Protein AF-A0A1Y5E371-F1 (afdb_monomer_lite)

pLDDT: mean 83.74, std 10.55, range [53.34, 95.44]

Foldseek 3Di:
DVVVVVVVVVVVVVVVVVVVVVVVVVVVLVLLQVLFVVQQVVVVVVQVCLQDPPPDHRPADDAPVDWDKDKDDCQDPVNVDPSNHQKIKIKTKDWDDADPPPRKTKMKMKMKMKHWPDHDDPPDPPIRIDMDMDMDIDIDD

Organism: Colwellia psychrerythraea (NCBI:txid28229)

Sequence (141 aa):
MTLFIIIVLVLLGGALMRVLSTSSESIAQEVIGTRAYMAANSAMQAKLQELFPLNSSSTCPLAPLAPSVTTHNFSTSDMNIDGLYHCTAEASCSWYATHPQTGEQFYRLISTGKCASSALVSNSKDVVVSSRTLQVEARSL

Structure (mmCIF, N/CA/C/O backbone):
data_AF-A0A1Y5E371-F1
#
_entry.id   AF-A0A1Y5E371-F1
#
loop_
_atom_site.group_PDB
_atom_site.id
_atom_site.type_symbol
_atom_site.label_atom_id
_atom_site.label_alt_id
_atom_site.label_comp_id
_atom_site.label_asym_id
_atom_site.label_entity_id
_atom_site.label_seq_id
_atom_site.pdbx_PDB_ins_code
_atom_site.Cartn_x
_atom_site.Cartn_y
_atom_site.Cartn_z
_atom_site.occupancy
_atom_site.B_iso_or_equiv
_atom_site.auth_seq_id
_atom_site.auth_comp_id
_atom_site.auth_asym_id
_atom_site.auth_atom_id
_atom_site.pdbx_PDB_model_num
ATOM 1 N N . MET A 1 1 ? 26.071 16.832 -46.936 1.00 71.44 1 MET A N 1
ATOM 2 C CA . MET A 1 1 ? 24.652 17.011 -46.540 1.00 71.44 1 MET A CA 1
ATOM 3 C C . MET A 1 1 ? 23.997 15.707 -46.079 1.00 71.44 1 MET A C 1
ATOM 5 O O . MET A 1 1 ? 23.291 15.729 -45.084 1.00 71.44 1 MET A O 1
ATOM 9 N N . THR A 1 2 ? 24.281 14.564 -46.709 1.00 86.75 2 THR A N 1
ATOM 10 C CA . THR A 1 2 ? 23.775 13.229 -46.313 1.00 86.75 2 THR A CA 1
ATOM 11 C C . THR A 1 2 ? 24.185 12.779 -44.905 1.00 86.75 2 THR A C 1
ATOM 13 O O . THR A 1 2 ? 23.352 12.259 -44.174 1.00 86.75 2 THR A O 1
ATOM 16 N N . LEU A 1 3 ? 25.426 13.046 -44.481 1.00 90.25 3 LEU A N 1
ATOM 17 C CA . LEU A 1 3 ? 25.893 12.733 -43.119 1.00 90.25 3 LEU A CA 1
ATOM 18 C C . LEU A 1 3 ? 25.061 13.420 -42.028 1.00 90.25 3 LEU A C 1
ATOM 20 O O . LEU A 1 3 ? 24.688 12.784 -41.051 1.00 90.25 3 LEU A O 1
ATOM 24 N N . PHE A 1 4 ? 24.722 14.697 -42.218 1.00 94.50 4 PHE A N 1
ATOM 25 C CA . PHE A 1 4 ? 23.906 15.447 -41.263 1.00 94.50 4 PHE A CA 1
ATOM 26 C C . PHE A 1 4 ? 22.507 14.834 -41.116 1.00 94.50 4 PHE A C 1
ATOM 28 O O . PHE A 1 4 ? 22.036 14.632 -40.002 1.00 94.50 4 PHE A O 1
ATOM 35 N N . ILE A 1 5 ? 21.883 14.459 -42.238 1.00 94.69 5 ILE A N 1
ATOM 36 C CA . ILE A 1 5 ? 20.553 13.836 -42.245 1.00 94.69 5 ILE A CA 1
ATOM 37 C C . ILE A 1 5 ? 20.580 12.488 -41.511 1.00 94.69 5 ILE A C 1
ATOM 39 O O . ILE A 1 5 ? 19.714 12.232 -40.680 1.00 94.69 5 ILE A O 1
ATOM 43 N N . ILE A 1 6 ? 21.592 11.651 -41.762 1.00 93.88 6 ILE A N 1
ATOM 44 C CA . ILE A 1 6 ? 21.725 10.344 -41.099 1.00 93.88 6 ILE A CA 1
ATOM 45 C C . ILE A 1 6 ? 21.893 10.517 -39.584 1.00 93.88 6 ILE A C 1
ATOM 47 O O . ILE A 1 6 ? 21.225 9.828 -38.818 1.00 93.88 6 ILE A O 1
ATOM 51 N N . ILE A 1 7 ? 22.723 11.466 -39.140 1.00 94.44 7 ILE A N 1
ATOM 52 C CA . ILE A 1 7 ? 22.939 11.728 -37.709 1.00 94.44 7 ILE A CA 1
ATOM 53 C C . ILE A 1 7 ? 21.635 12.171 -37.034 1.00 94.44 7 ILE A C 1
ATOM 55 O O . ILE A 1 7 ? 21.288 11.654 -35.973 1.00 94.44 7 ILE A O 1
ATOM 59 N N . VAL A 1 8 ? 20.878 13.080 -37.656 1.00 95.44 8 VAL A N 1
ATOM 60 C CA . VAL A 1 8 ? 19.594 13.552 -37.111 1.00 95.44 8 VAL A CA 1
ATOM 61 C C . VAL A 1 8 ? 18.574 12.414 -37.022 1.00 95.44 8 VAL A C 1
ATOM 63 O O . VAL A 1 8 ? 17.916 12.268 -35.993 1.00 95.44 8 VAL A O 1
ATOM 66 N N . LEU A 1 9 ? 18.471 11.572 -38.053 1.00 94.69 9 LEU A N 1
ATOM 67 C CA . LEU A 1 9 ? 17.556 10.426 -38.048 1.00 94.69 9 LEU A CA 1
ATOM 68 C C . LEU A 1 9 ? 17.924 9.394 -36.973 1.00 94.69 9 LEU A C 1
ATOM 70 O O . LEU A 1 9 ? 17.031 8.872 -36.308 1.00 94.69 9 LEU A O 1
ATOM 74 N N . VAL A 1 10 ? 19.216 9.136 -36.753 1.00 95.00 10 VAL A N 1
ATOM 75 C CA . VAL A 1 10 ? 19.684 8.234 -35.686 1.00 95.00 10 VAL A CA 1
ATOM 76 C C . VAL A 1 10 ? 19.363 8.801 -34.301 1.00 95.00 10 VAL A C 1
ATOM 78 O O . VAL A 1 10 ? 18.872 8.066 -33.444 1.00 95.00 10 VAL A O 1
ATOM 81 N N . LEU A 1 11 ? 19.576 10.102 -34.079 1.00 94.62 11 LEU A N 1
ATOM 82 C CA . LEU A 1 11 ? 19.245 10.751 -32.806 1.00 94.62 11 LEU A CA 1
ATOM 83 C C . LEU A 1 11 ? 17.737 10.715 -32.517 1.00 94.62 11 LEU A C 1
ATOM 85 O O . LEU A 1 11 ? 17.334 10.379 -31.403 1.00 94.62 11 LEU A O 1
ATOM 89 N N . LEU A 1 12 ? 16.901 11.003 -33.519 1.00 95.12 12 LEU A N 1
ATOM 90 C CA . LEU A 1 12 ? 15.442 10.926 -33.392 1.00 95.12 12 LEU A CA 1
ATOM 91 C C . LEU A 1 12 ? 14.965 9.490 -33.147 1.00 95.12 12 LEU A C 1
ATOM 93 O O . LEU A 1 12 ? 14.138 9.262 -32.263 1.00 95.12 12 LEU A O 1
ATOM 97 N N . GLY A 1 13 ? 15.517 8.516 -33.875 1.00 93.31 13 GLY A N 1
ATOM 98 C CA . GLY A 1 13 ? 15.215 7.099 -33.675 1.00 93.31 13 GLY A CA 1
ATOM 99 C C . GLY A 1 13 ? 15.565 6.625 -32.262 1.00 93.31 13 GLY A C 1
ATOM 100 O O . GLY A 1 13 ? 14.752 5.970 -31.612 1.00 93.31 13 GLY A O 1
ATOM 101 N N . GLY A 1 14 ? 16.733 7.018 -31.745 1.00 92.12 14 GLY A N 1
ATOM 102 C CA . GLY A 1 14 ? 17.146 6.710 -30.373 1.00 92.12 14 GLY A CA 1
ATOM 103 C C . GLY A 1 14 ? 16.239 7.345 -29.314 1.00 92.12 14 GLY A C 1
ATOM 104 O O . GLY A 1 14 ? 15.874 6.688 -28.337 1.00 92.12 14 GLY A O 1
ATOM 105 N N . ALA A 1 15 ? 15.821 8.597 -29.519 1.00 91.06 15 ALA A N 1
ATOM 106 C CA . ALA A 1 15 ? 14.894 9.276 -28.616 1.00 91.06 15 ALA A CA 1
ATOM 107 C C . ALA A 1 15 ? 13.528 8.570 -28.550 1.00 91.06 15 ALA A C 1
ATOM 109 O O . ALA A 1 15 ? 13.011 8.342 -27.456 1.00 91.06 15 ALA A O 1
ATOM 110 N N . LEU A 1 16 ? 12.972 8.162 -29.696 1.00 92.50 16 LEU A N 1
ATOM 111 C CA . LEU A 1 16 ? 11.695 7.440 -29.761 1.00 92.50 16 LEU A CA 1
ATOM 112 C C . LEU A 1 16 ? 11.755 6.085 -29.048 1.00 92.50 16 LEU A C 1
ATOM 114 O O . LEU A 1 16 ? 10.850 5.759 -28.281 1.00 92.50 16 LEU A O 1
ATOM 118 N N . MET A 1 17 ? 12.835 5.322 -29.237 1.00 90.12 17 MET A N 1
ATOM 119 C CA . MET A 1 17 ? 13.020 4.038 -28.547 1.00 90.12 17 MET A CA 1
ATOM 120 C C . MET A 1 17 ? 13.024 4.204 -27.027 1.00 90.12 17 MET A C 1
ATOM 122 O O . MET A 1 17 ? 12.414 3.410 -26.308 1.00 90.12 17 MET A O 1
ATOM 126 N N . ARG A 1 18 ? 13.646 5.278 -26.530 1.00 86.44 18 ARG A N 1
ATOM 127 C CA . ARG A 1 18 ? 13.636 5.594 -25.100 1.00 86.44 18 ARG A CA 1
ATOM 128 C C . ARG A 1 18 ? 12.226 5.900 -24.594 1.00 86.44 18 ARG A C 1
ATOM 130 O O . ARG A 1 18 ? 11.858 5.387 -23.545 1.00 86.44 18 ARG A O 1
ATOM 137 N N . VAL A 1 19 ? 11.433 6.670 -25.347 1.00 88.62 19 VAL A N 1
ATOM 138 C CA . VAL A 1 19 ? 10.035 6.986 -24.995 1.00 88.62 19 VAL A CA 1
ATOM 139 C C . VAL A 1 19 ? 9.166 5.725 -24.936 1.00 88.62 19 VAL A C 1
ATOM 141 O O . VAL A 1 19 ? 8.379 5.564 -23.999 1.00 88.62 19 VAL A O 1
ATOM 144 N N . LEU A 1 20 ? 9.322 4.803 -25.892 1.00 83.44 20 LEU A N 1
ATOM 145 C CA . LEU A 1 20 ? 8.602 3.524 -25.880 1.00 83.44 20 LEU A CA 1
ATOM 146 C C . LEU A 1 20 ? 8.972 2.689 -24.647 1.00 83.44 20 LEU A C 1
ATOM 148 O O . LEU A 1 20 ? 8.078 2.225 -23.941 1.00 83.44 20 LEU A O 1
ATOM 152 N N . SER A 1 21 ? 10.268 2.568 -24.343 1.00 84.19 21 SER A N 1
ATOM 153 C CA . SER A 1 21 ? 10.755 1.828 -23.170 1.00 84.19 21 SER A CA 1
ATOM 154 C C . SER A 1 21 ? 10.202 2.393 -21.858 1.00 84.19 21 SER A C 1
ATOM 156 O O . SER A 1 21 ? 9.739 1.640 -21.000 1.00 84.19 21 SER A O 1
ATOM 158 N N . THR A 1 22 ? 10.196 3.719 -21.701 1.00 83.12 22 THR A N 1
ATOM 159 C CA . THR A 1 22 ? 9.635 4.358 -20.501 1.00 83.12 22 THR A CA 1
ATOM 160 C C . THR A 1 22 ? 8.123 4.174 -20.402 1.00 83.12 22 THR A C 1
ATOM 162 O O . THR A 1 22 ? 7.586 4.035 -19.306 1.00 83.12 22 THR A O 1
ATOM 165 N N . SER A 1 23 ? 7.424 4.121 -21.540 1.00 83.00 23 SER A N 1
ATOM 166 C CA . SER A 1 23 ? 5.973 3.906 -21.564 1.00 83.00 23 SER A CA 1
ATOM 167 C C . SER A 1 23 ? 5.609 2.496 -21.093 1.00 83.00 23 SER A C 1
ATOM 169 O O . SER A 1 23 ? 4.695 2.339 -20.285 1.00 83.00 23 SER A O 1
ATOM 171 N N . SER A 1 24 ? 6.350 1.469 -21.528 1.00 82.25 24 SER A N 1
ATOM 172 C CA . SER A 1 24 ? 6.134 0.091 -21.060 1.00 82.25 24 SER A CA 1
ATOM 173 C C . SER A 1 24 ? 6.385 -0.079 -19.562 1.00 82.25 24 SER A C 1
ATOM 175 O O . SER A 1 24 ? 5.626 -0.776 -18.889 1.00 82.25 24 SER A O 1
ATOM 177 N N . GLU A 1 25 ? 7.406 0.589 -19.021 1.00 82.94 25 GLU A N 1
ATOM 178 C CA . GLU A 1 25 ? 7.697 0.554 -17.586 1.00 82.94 25 GLU A CA 1
ATOM 179 C C . GLU A 1 25 ? 6.585 1.235 -16.772 1.00 82.94 25 GLU A C 1
ATOM 181 O O . GLU A 1 25 ? 6.145 0.700 -15.753 1.00 82.94 25 GLU A O 1
ATOM 186 N N . SER A 1 26 ? 6.062 2.365 -17.261 1.00 84.56 26 SER A N 1
ATOM 187 C CA . SER A 1 26 ? 4.941 3.073 -16.630 1.00 84.56 26 SER A CA 1
ATOM 188 C C . SER A 1 26 ? 3.684 2.204 -16.546 1.00 84.56 26 SER A C 1
ATOM 190 O O . SER A 1 26 ? 3.036 2.162 -15.502 1.00 84.56 26 SER A O 1
ATOM 192 N N . ILE A 1 27 ? 3.345 1.479 -17.618 1.00 86.31 27 ILE A N 1
ATOM 193 C CA . ILE A 1 27 ? 2.175 0.584 -17.630 1.00 86.31 27 ILE A CA 1
ATOM 194 C C . ILE A 1 27 ? 2.373 -0.556 -16.624 1.00 86.31 27 ILE A C 1
ATOM 196 O O . ILE A 1 27 ? 1.462 -0.887 -15.865 1.00 86.31 27 ILE A O 1
ATOM 200 N N . ALA A 1 28 ? 3.574 -1.139 -16.569 1.00 84.56 28 ALA A N 1
ATOM 201 C CA . ALA A 1 28 ? 3.884 -2.178 -15.594 1.00 84.56 28 ALA A CA 1
ATOM 202 C C . ALA A 1 28 ? 3.739 -1.663 -14.149 1.00 84.56 28 ALA A C 1
ATOM 204 O O . ALA A 1 28 ? 3.147 -2.345 -13.309 1.00 84.56 28 ALA A O 1
ATOM 205 N N . GLN A 1 29 ? 4.210 -0.445 -13.864 1.00 87.19 29 GLN A N 1
ATOM 206 C CA . GLN A 1 29 ? 4.045 0.198 -12.556 1.00 87.19 29 GLN A CA 1
ATOM 207 C C . GLN A 1 29 ? 2.576 0.436 -12.193 1.00 87.19 29 GLN A C 1
ATOM 209 O O . GLN A 1 29 ? 2.193 0.219 -11.040 1.00 87.19 29 GLN A O 1
ATOM 214 N N . GLU A 1 30 ? 1.745 0.842 -13.152 1.00 89.69 30 GLU A N 1
ATOM 215 C CA . GLU A 1 30 ? 0.312 1.036 -12.934 1.00 89.69 30 GLU A CA 1
ATOM 216 C C . GLU A 1 30 ? -0.374 -0.285 -12.572 1.00 89.69 30 GLU A C 1
ATOM 218 O O . GLU A 1 30 ? -1.038 -0.374 -11.536 1.00 89.69 30 GLU A O 1
ATOM 223 N N . VAL A 1 31 ? -0.132 -1.346 -13.347 1.00 91.25 31 VAL A N 1
ATOM 224 C CA . VAL A 1 31 ? -0.701 -2.677 -13.087 1.00 91.25 31 VAL A CA 1
ATOM 225 C C . VAL A 1 31 ? -0.277 -3.193 -11.711 1.00 91.25 31 VAL A C 1
ATOM 227 O O . VAL A 1 31 ? -1.125 -3.620 -10.928 1.00 91.25 31 VAL A O 1
ATOM 230 N N . ILE A 1 32 ? 1.007 -3.114 -11.359 1.00 91.06 32 ILE A N 1
ATOM 231 C CA . ILE A 1 32 ? 1.491 -3.560 -10.040 1.00 91.06 32 ILE A CA 1
ATOM 232 C C . ILE A 1 32 ? 0.897 -2.691 -8.922 1.00 91.06 32 ILE A C 1
ATOM 234 O O . ILE A 1 32 ? 0.550 -3.205 -7.857 1.00 91.06 32 ILE A O 1
ATOM 238 N N . GLY A 1 33 ? 0.700 -1.396 -9.174 1.00 92.31 33 GLY A N 1
ATOM 239 C CA . GLY A 1 33 ? 0.006 -0.488 -8.266 1.00 92.31 33 GLY A CA 1
ATOM 240 C C . GLY A 1 33 ? -1.450 -0.881 -8.018 1.00 92.31 33 GLY A C 1
ATOM 241 O O . GLY A 1 33 ? -1.890 -0.856 -6.867 1.00 92.31 33 GLY A O 1
ATOM 242 N N . THR A 1 34 ? -2.186 -1.293 -9.054 1.00 92.62 34 THR A N 1
ATOM 243 C CA . THR A 1 34 ? -3.563 -1.798 -8.891 1.00 92.62 34 THR A CA 1
ATOM 244 C C . THR A 1 34 ? -3.598 -3.105 -8.102 1.00 92.62 34 THR A C 1
ATOM 246 O O . THR A 1 34 ? -4.434 -3.253 -7.214 1.00 92.62 34 THR A O 1
ATOM 249 N N . ARG A 1 35 ? -2.644 -4.018 -8.329 1.00 91.69 35 ARG A N 1
ATOM 250 C CA . ARG A 1 35 ? -2.517 -5.256 -7.539 1.00 91.69 35 ARG A CA 1
ATOM 251 C C . ARG A 1 35 ? -2.242 -4.957 -6.068 1.00 91.69 35 ARG A C 1
ATOM 253 O O . ARG A 1 35 ? -2.902 -5.523 -5.203 1.00 91.69 35 ARG A O 1
ATOM 260 N N . ALA A 1 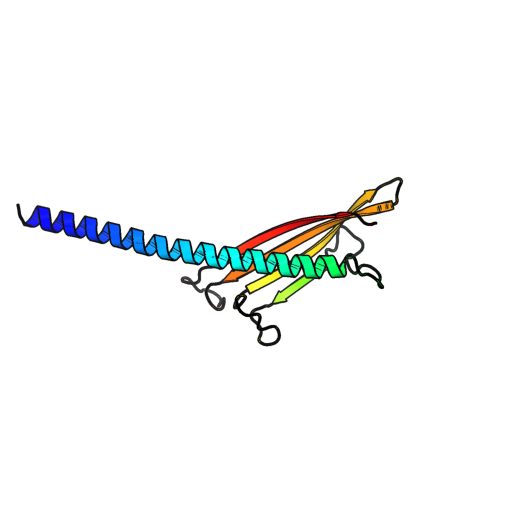36 ? -1.335 -4.021 -5.781 1.00 93.25 36 ALA A N 1
ATOM 261 C CA . ALA A 1 36 ? -1.033 -3.592 -4.415 1.00 93.25 36 ALA A CA 1
ATOM 262 C C . ALA A 1 36 ? -2.259 -2.974 -3.729 1.00 93.25 36 ALA A C 1
ATOM 264 O O . ALA A 1 36 ? -2.528 -3.259 -2.564 1.00 93.25 36 ALA A O 1
ATOM 265 N N . TYR A 1 37 ? -3.040 -2.177 -4.462 1.00 94.62 37 TYR A N 1
ATOM 266 C CA . TYR A 1 37 ? -4.294 -1.614 -3.968 1.00 94.62 37 TYR A CA 1
ATOM 267 C C . TYR A 1 37 ? -5.345 -2.692 -3.664 1.00 94.62 37 TYR A C 1
ATOM 269 O O . TYR A 1 37 ? -5.984 -2.649 -2.614 1.00 94.62 37 TYR A O 1
ATOM 277 N N . MET A 1 38 ? -5.511 -3.682 -4.545 1.00 92.94 38 MET A N 1
ATOM 278 C CA . MET A 1 38 ? -6.444 -4.791 -4.317 1.00 92.94 38 MET A CA 1
ATOM 279 C C . MET A 1 38 ? -6.007 -5.665 -3.138 1.00 92.94 38 MET A C 1
ATOM 281 O O . MET A 1 38 ? -6.831 -5.989 -2.291 1.00 92.94 38 MET A O 1
ATOM 285 N N . ALA A 1 39 ? -4.711 -5.968 -3.013 1.00 92.62 39 ALA A N 1
ATOM 286 C CA . ALA A 1 39 ? -4.164 -6.706 -1.874 1.00 92.62 39 ALA A CA 1
ATOM 287 C C . ALA A 1 39 ? -4.415 -5.987 -0.536 1.00 92.62 39 ALA A C 1
ATOM 289 O O . ALA A 1 39 ? -4.838 -6.620 0.433 1.00 92.62 39 ALA A O 1
ATOM 290 N N . ALA A 1 40 ? -4.215 -4.664 -0.495 1.00 94.25 40 ALA A N 1
ATOM 291 C CA . ALA A 1 40 ? -4.533 -3.843 0.673 1.00 94.25 40 ALA A CA 1
ATOM 292 C C . ALA A 1 40 ? -6.037 -3.874 1.000 1.00 94.25 40 ALA A C 1
ATOM 294 O O . ALA A 1 40 ? -6.422 -4.037 2.155 1.00 94.25 40 ALA A O 1
ATOM 295 N N . ASN A 1 41 ? -6.907 -3.764 -0.008 1.00 94.19 41 ASN A N 1
ATOM 296 C CA . ASN A 1 41 ? -8.353 -3.837 0.207 1.00 94.19 41 ASN A CA 1
ATOM 297 C C . ASN A 1 41 ? -8.802 -5.201 0.734 1.00 94.19 41 ASN A C 1
ATOM 299 O O . ASN A 1 41 ? -9.612 -5.249 1.656 1.00 94.19 41 ASN A O 1
ATOM 303 N N . SER A 1 42 ? -8.267 -6.299 0.202 1.00 92.06 42 SER A N 1
ATOM 304 C CA . SER A 1 42 ? -8.595 -7.645 0.678 1.00 92.06 42 SER A CA 1
ATOM 305 C C . SER A 1 42 ? -8.206 -7.836 2.145 1.00 92.06 42 SER A C 1
ATOM 307 O O . SER A 1 42 ? -9.010 -8.318 2.941 1.00 92.06 42 SER A O 1
ATOM 309 N N . ALA A 1 43 ? -7.004 -7.398 2.534 1.00 91.25 43 ALA A N 1
ATOM 310 C CA . ALA A 1 43 ? -6.561 -7.453 3.928 1.00 91.25 43 ALA A CA 1
ATOM 311 C C . ALA A 1 43 ? -7.391 -6.535 4.843 1.00 91.25 43 ALA A C 1
ATOM 313 O O . ALA A 1 43 ? -7.730 -6.919 5.962 1.00 91.25 43 ALA A O 1
ATOM 314 N N . MET A 1 44 ? -7.772 -5.347 4.360 1.00 92.38 44 MET A N 1
ATOM 315 C CA . MET A 1 44 ? -8.671 -4.439 5.076 1.00 92.38 44 MET A CA 1
ATOM 316 C C . MET A 1 44 ? -10.039 -5.084 5.332 1.00 92.38 44 MET A C 1
ATOM 318 O O . MET A 1 44 ? -10.548 -5.015 6.446 1.00 92.38 44 MET A O 1
ATOM 322 N N . GLN A 1 45 ? -10.627 -5.736 4.327 1.00 91.00 45 GLN A N 1
ATOM 323 C CA . GLN A 1 45 ? -11.919 -6.414 4.462 1.00 91.00 45 GLN A CA 1
ATOM 324 C C . GLN A 1 45 ? -11.851 -7.575 5.455 1.00 91.00 45 GLN A C 1
ATOM 326 O O . GLN A 1 45 ? -12.718 -7.674 6.321 1.00 91.00 45 GLN A O 1
ATOM 331 N N . ALA A 1 46 ? -10.803 -8.400 5.382 1.00 88.44 46 ALA A N 1
ATOM 332 C CA . ALA A 1 46 ? -10.579 -9.472 6.348 1.00 88.44 46 ALA A CA 1
ATOM 333 C C . ALA A 1 46 ? -10.494 -8.918 7.781 1.00 88.44 46 ALA A C 1
ATOM 335 O O . ALA A 1 46 ? -11.165 -9.411 8.687 1.00 88.44 46 ALA A O 1
ATOM 336 N N . LYS A 1 47 ? -9.755 -7.818 7.979 1.00 88.31 47 LYS A N 1
ATOM 337 C CA . LYS A 1 47 ? -9.671 -7.166 9.290 1.00 88.31 47 LYS A CA 1
ATOM 338 C C . LYS A 1 47 ? -10.968 -6.517 9.756 1.00 88.31 47 LYS A C 1
ATOM 340 O O . LYS A 1 47 ? -11.251 -6.550 10.949 1.00 88.31 47 LYS A O 1
ATOM 345 N N . LEU A 1 48 ? -11.767 -5.951 8.858 1.00 88.62 48 LEU A N 1
ATOM 346 C CA . LEU A 1 48 ? -13.080 -5.407 9.210 1.00 88.62 48 LEU A CA 1
ATOM 347 C C . LEU A 1 48 ? -14.058 -6.507 9.642 1.00 88.62 48 LEU A C 1
ATOM 349 O O . LEU A 1 48 ? -14.828 -6.291 10.575 1.00 88.62 48 LEU A O 1
ATOM 353 N N . GLN A 1 49 ? -14.000 -7.687 9.020 1.00 87.81 49 GLN A N 1
ATOM 354 C CA . GLN A 1 49 ? -14.791 -8.850 9.440 1.00 87.81 49 GLN A CA 1
ATOM 355 C C . GLN A 1 49 ? -14.373 -9.360 10.826 1.00 87.81 49 GLN A C 1
ATOM 357 O O . GLN A 1 49 ? -15.228 -9.712 11.635 1.00 87.81 49 GLN A O 1
ATOM 362 N N . GLU A 1 50 ? -13.072 -9.358 11.122 1.00 84.88 50 GLU A N 1
ATOM 363 C CA . GLU A 1 50 ? -12.544 -9.670 12.458 1.00 84.88 50 GLU A CA 1
ATOM 364 C C . GLU A 1 50 ? -12.908 -8.610 13.515 1.00 84.88 50 GLU A C 1
ATOM 366 O O . GLU A 1 50 ? -13.081 -8.932 14.694 1.00 84.88 50 GLU A O 1
ATOM 371 N N . LEU A 1 51 ? -13.017 -7.341 13.106 1.00 85.38 51 LEU A N 1
ATOM 372 C CA . LEU A 1 51 ? -13.392 -6.234 13.985 1.00 85.38 51 LEU A CA 1
ATOM 373 C C . LEU A 1 51 ? -14.884 -6.260 14.341 1.00 85.38 51 LEU A C 1
ATOM 375 O O . LEU A 1 51 ? -15.223 -6.021 15.498 1.00 85.38 51 LEU A O 1
ATOM 379 N N . PHE A 1 52 ? -15.759 -6.579 13.383 1.00 86.00 52 PHE A N 1
ATOM 380 C CA . PHE A 1 52 ? -17.215 -6.635 13.572 1.00 86.00 52 PHE A CA 1
ATOM 381 C C . PHE A 1 52 ? -17.795 -8.033 13.297 1.00 86.00 52 PHE A C 1
ATOM 383 O O . PHE A 1 52 ? -18.566 -8.216 12.349 1.00 86.00 52 PHE A O 1
ATOM 390 N N . PRO A 1 53 ? -17.444 -9.046 14.104 1.00 82.62 53 PRO A N 1
ATOM 391 C CA . PRO A 1 53 ? -17.985 -10.386 13.936 1.00 82.62 53 PRO A CA 1
ATOM 392 C C . PRO A 1 53 ? -19.453 -10.466 14.384 1.00 82.62 53 PRO A C 1
ATOM 394 O O . PRO A 1 53 ? -19.872 -9.811 15.333 1.00 82.62 53 PRO A O 1
ATOM 397 N N . LEU A 1 54 ? -20.236 -11.330 13.729 1.00 76.12 54 LEU A N 1
ATOM 398 C CA . LEU A 1 54 ? -21.670 -11.500 14.016 1.00 76.12 54 LEU A CA 1
ATOM 399 C C . LEU A 1 54 ? -21.953 -12.207 15.356 1.00 76.12 54 LEU A C 1
ATOM 401 O O . LEU A 1 54 ? -22.991 -11.964 15.959 1.00 76.12 54 LEU A O 1
ATOM 405 N N . ASN A 1 55 ? -21.063 -13.108 15.797 1.00 74.81 55 ASN A N 1
ATOM 406 C CA . ASN A 1 55 ? -21.307 -14.021 16.927 1.00 74.81 55 ASN A CA 1
ATOM 407 C C . ASN A 1 55 ? -20.129 -14.128 17.919 1.00 74.81 55 ASN A C 1
ATOM 409 O O . ASN A 1 55 ? -20.112 -15.035 18.750 1.00 74.81 55 ASN A O 1
ATOM 413 N N . SER A 1 56 ? -19.118 -13.260 17.831 1.00 70.25 56 SER A N 1
ATOM 414 C CA . SER A 1 56 ? -17.946 -13.298 18.720 1.00 70.25 56 SER A CA 1
ATOM 415 C C . SER A 1 56 ? -17.560 -11.901 19.203 1.00 70.25 56 SER A C 1
ATOM 417 O O . SER A 1 56 ? -18.121 -10.903 18.768 1.00 70.25 56 SER A O 1
ATOM 419 N N . SER A 1 57 ? -16.614 -11.810 20.135 1.00 69.00 57 SER A N 1
ATOM 420 C CA . SER A 1 57 ? -16.005 -10.534 20.520 1.00 69.00 57 SER A CA 1
ATOM 421 C C . SER A 1 57 ? -15.016 -10.064 19.449 1.00 69.00 57 SER A C 1
ATOM 423 O O . SER A 1 57 ? -14.313 -10.893 18.867 1.00 69.00 57 SER A O 1
ATOM 425 N N . SER A 1 58 ? -14.925 -8.750 19.221 1.00 68.44 58 SER A N 1
ATOM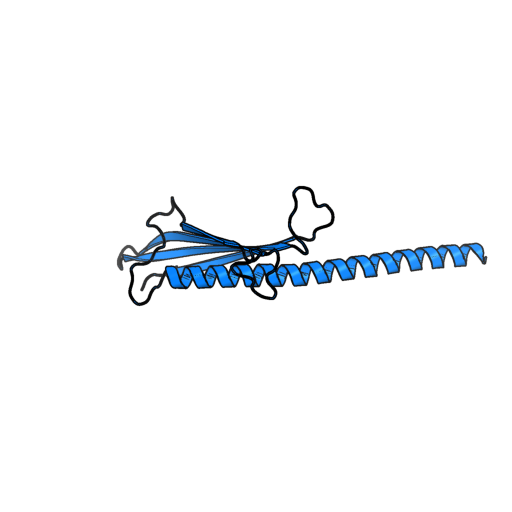 426 C CA . SER A 1 58 ? -13.943 -8.150 18.307 1.00 68.44 58 SER A CA 1
ATOM 427 C C . SER A 1 58 ? -12.513 -8.524 18.706 1.00 68.44 58 SER A C 1
ATOM 429 O O . SER A 1 58 ? -12.153 -8.410 19.880 1.00 68.44 58 SER A O 1
ATOM 431 N N . THR A 1 59 ? -11.671 -8.907 17.748 1.00 67.25 59 THR A N 1
ATOM 432 C CA . THR A 1 59 ? -10.266 -9.294 18.002 1.00 67.25 59 THR A CA 1
ATOM 433 C C . THR A 1 59 ? -9.270 -8.138 17.861 1.00 67.25 59 THR A C 1
ATOM 435 O O . THR A 1 59 ? -8.060 -8.340 17.981 1.00 67.25 59 THR A O 1
ATOM 438 N N . CYS A 1 60 ? -9.747 -6.909 17.638 1.00 71.19 60 CYS A N 1
ATOM 439 C CA . CYS A 1 60 ? -8.886 -5.732 17.625 1.00 71.19 60 CYS A CA 1
ATOM 440 C C . CYS A 1 60 ? -8.505 -5.330 19.069 1.00 71.19 60 CYS A C 1
ATOM 442 O O . CYS A 1 60 ? -9.388 -5.146 19.906 1.00 71.19 60 CYS A O 1
ATOM 444 N N . PRO A 1 61 ? -7.205 -5.238 19.399 1.00 64.94 61 PRO A N 1
ATOM 445 C CA . PRO A 1 61 ? -6.719 -5.084 20.761 1.00 64.94 61 PRO A CA 1
ATOM 446 C C . PRO A 1 61 ? -7.086 -3.740 21.386 1.00 64.94 61 PRO A C 1
ATOM 448 O O . PRO A 1 61 ? -7.301 -2.722 20.730 1.00 64.94 61 PRO A O 1
ATOM 451 N N . LEU A 1 62 ? -7.101 -3.777 22.717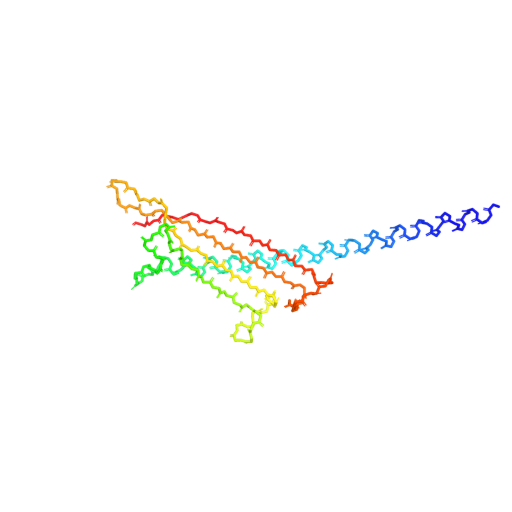 1.00 57.16 62 LEU A N 1
ATOM 452 C CA . LEU A 1 62 ? -7.663 -2.791 23.633 1.00 57.16 62 LEU A CA 1
ATOM 453 C C . LEU A 1 62 ? -6.786 -1.555 23.906 1.00 57.16 62 LEU A C 1
ATOM 455 O O . LEU A 1 62 ? -7.045 -0.875 24.895 1.00 57.16 62 LEU A O 1
ATOM 459 N N . ALA A 1 63 ? -5.833 -1.162 23.055 1.00 56.66 63 ALA A N 1
ATOM 460 C CA . ALA A 1 63 ? -5.108 0.090 23.312 1.00 56.66 63 ALA A CA 1
ATOM 461 C C . ALA A 1 63 ? -4.501 0.771 22.072 1.00 56.66 63 ALA A C 1
ATOM 463 O O . ALA A 1 63 ? -4.020 0.082 21.171 1.00 56.66 63 ALA A O 1
ATOM 464 N N . PRO A 1 64 ? -4.352 2.113 22.093 1.00 57.59 64 PRO A N 1
ATOM 465 C CA . PRO A 1 64 ? -3.547 2.853 21.114 1.00 57.59 64 PRO A CA 1
ATOM 466 C C . PRO A 1 64 ? -2.054 2.464 21.124 1.00 57.59 64 PRO A C 1
ATOM 468 O O . PRO A 1 64 ? -1.317 2.858 20.225 1.00 57.59 64 PRO A O 1
ATOM 471 N N . LEU A 1 65 ? -1.600 1.693 22.124 1.00 58.12 65 LEU A N 1
ATOM 472 C CA . LEU A 1 65 ? -0.201 1.291 22.310 1.00 58.12 65 LEU A CA 1
ATOM 473 C C . LEU A 1 65 ? 0.176 -0.060 21.675 1.00 58.12 65 LEU A C 1
ATOM 475 O O . LEU A 1 65 ? 1.364 -0.359 21.578 1.00 58.12 65 LEU A O 1
ATOM 479 N N . ALA A 1 66 ? -0.795 -0.883 21.267 1.00 64.75 66 ALA A N 1
ATOM 480 C CA . ALA A 1 66 ? -0.532 -2.219 20.728 1.00 64.75 66 ALA A CA 1
ATOM 481 C C . ALA A 1 66 ? -1.484 -2.532 19.562 1.00 64.75 66 ALA A C 1
ATOM 483 O O . ALA A 1 66 ? -2.495 -3.200 19.774 1.00 64.75 66 ALA A O 1
ATOM 484 N N . PRO A 1 67 ? -1.205 -2.041 18.340 1.00 72.12 67 PRO A N 1
ATOM 485 C CA . PRO A 1 67 ? -2.020 -2.367 17.175 1.00 72.12 67 PRO A CA 1
ATOM 486 C C . PRO A 1 67 ? -1.948 -3.871 16.868 1.00 72.12 67 PRO A C 1
ATOM 488 O O . PRO A 1 67 ? -0.863 -4.454 16.859 1.00 72.12 67 PRO A O 1
ATOM 491 N N . SER A 1 68 ? -3.090 -4.508 16.583 1.00 80.25 68 SER A N 1
ATOM 492 C CA . SER A 1 68 ? -3.077 -5.879 16.046 1.00 80.25 68 SER A CA 1
ATOM 493 C C . SER A 1 68 ? -2.733 -5.798 14.583 1.00 80.25 68 SER A C 1
ATOM 495 O O . SER A 1 68 ? -3.491 -5.224 13.805 1.00 80.25 68 SER A O 1
ATOM 497 N N . VAL A 1 69 ? -1.590 -6.373 14.239 1.00 85.00 69 VAL A N 1
ATOM 498 C CA . VAL A 1 69 ? -1.103 -6.474 12.873 1.00 85.00 69 VAL A CA 1
ATOM 499 C C . VAL A 1 69 ? -1.336 -7.899 12.392 1.00 85.00 69 VAL A C 1
ATOM 501 O O . VAL A 1 69 ? -0.882 -8.848 13.029 1.00 85.00 69 VAL A O 1
ATOM 504 N N . THR A 1 70 ? -2.025 -8.057 11.265 1.00 86.38 70 THR A N 1
ATOM 505 C CA . THR A 1 70 ? -2.002 -9.304 10.496 1.00 86.38 70 THR A CA 1
ATOM 506 C C . THR A 1 70 ? -1.286 -9.082 9.188 1.00 86.38 70 THR A C 1
ATOM 508 O O . THR A 1 70 ? -1.481 -8.080 8.498 1.00 86.38 70 THR A O 1
ATOM 511 N N . THR A 1 71 ? -0.450 -10.047 8.840 1.00 87.62 71 THR A N 1
ATOM 512 C CA . THR A 1 71 ? 0.225 -10.098 7.555 1.00 87.62 71 THR A CA 1
ATOM 513 C C . THR A 1 71 ? -0.369 -11.237 6.739 1.00 87.62 71 THR A C 1
ATOM 515 O O . THR A 1 71 ? -0.542 -12.359 7.212 1.00 87.62 71 THR A O 1
ATOM 518 N N . HIS A 1 72 ? -0.699 -10.935 5.493 1.00 86.88 72 HIS A N 1
ATOM 519 C CA . HIS A 1 72 ? -1.166 -11.881 4.498 1.00 86.88 72 HIS A CA 1
ATOM 520 C C . HIS A 1 72 ? -0.123 -11.959 3.396 1.00 86.88 72 HIS A C 1
ATOM 522 O O . HIS A 1 72 ? 0.182 -10.973 2.721 1.00 86.88 72 HIS A O 1
ATOM 528 N N . ASN A 1 73 ? 0.453 -13.144 3.232 1.00 86.69 73 ASN A N 1
ATOM 529 C CA . ASN A 1 73 ? 1.356 -13.424 2.134 1.00 86.69 73 ASN A CA 1
ATOM 530 C C . ASN A 1 73 ? 0.575 -14.132 1.027 1.00 86.69 73 ASN A C 1
ATOM 532 O O . ASN A 1 73 ? 0.132 -15.263 1.205 1.00 86.69 73 ASN A O 1
ATOM 536 N N . PHE A 1 74 ? 0.404 -13.461 -0.110 1.00 84.00 74 PHE A N 1
ATOM 537 C CA . PHE A 1 74 ? -0.264 -14.032 -1.280 1.00 84.00 74 PHE A CA 1
ATOM 538 C C . PHE A 1 74 ? 0.717 -14.740 -2.223 1.00 84.00 74 PHE A C 1
ATOM 540 O O . PHE A 1 74 ? 0.306 -15.337 -3.212 1.00 84.00 74 PHE A O 1
ATOM 547 N N . SER A 1 75 ? 2.018 -14.684 -1.922 1.00 72.38 75 SER A N 1
ATOM 548 C CA . SER A 1 75 ? 3.077 -15.323 -2.705 1.00 72.38 75 SER A CA 1
ATOM 549 C C . SER A 1 75 ? 3.354 -16.772 -2.296 1.00 72.38 75 SER A C 1
ATOM 551 O O . SER A 1 75 ? 4.101 -17.449 -3.001 1.00 72.38 75 SER A O 1
ATOM 553 N N . THR A 1 76 ? 2.831 -17.239 -1.160 1.00 64.00 76 THR A N 1
ATOM 554 C CA . THR A 1 76 ? 3.003 -18.621 -0.688 1.00 64.00 76 THR A CA 1
ATOM 555 C C . THR A 1 76 ? 1.906 -19.529 -1.242 1.00 64.00 76 THR A C 1
ATOM 557 O O . THR A 1 76 ? 0.738 -19.140 -1.298 1.00 64.00 76 THR A O 1
ATOM 560 N N . SER A 1 77 ? 2.295 -20.750 -1.624 1.00 53.34 77 SER A N 1
ATOM 561 C CA . SER A 1 77 ? 1.479 -21.777 -2.295 1.00 53.34 77 SER A CA 1
ATOM 562 C C . SER A 1 77 ? 0.152 -22.113 -1.615 1.00 53.34 77 SER A C 1
ATOM 564 O O . SER A 1 77 ? -0.747 -22.621 -2.275 1.00 53.34 77 SER A O 1
ATOM 566 N N . ASP A 1 78 ? 0.012 -21.817 -0.324 1.00 58.06 78 ASP A N 1
ATOM 567 C CA . ASP A 1 78 ? -1.178 -22.176 0.450 1.00 58.06 78 ASP A CA 1
ATOM 568 C C . ASP A 1 78 ? -2.372 -21.243 0.198 1.00 58.06 78 ASP A C 1
ATOM 570 O O . ASP A 1 78 ? -3.510 -21.638 0.437 1.00 58.06 78 ASP A O 1
ATOM 574 N N . MET A 1 79 ? -2.142 -20.020 -0.304 1.00 62.47 79 MET A N 1
ATOM 575 C CA . MET A 1 79 ? -3.225 -19.082 -0.647 1.00 62.47 79 MET A CA 1
ATOM 576 C C . MET A 1 79 ? -3.404 -18.859 -2.151 1.00 62.47 79 MET A C 1
ATOM 578 O O . MET A 1 79 ? -4.491 -18.455 -2.541 1.00 62.47 79 MET A O 1
ATOM 582 N N . ASN A 1 80 ? -2.364 -19.105 -2.962 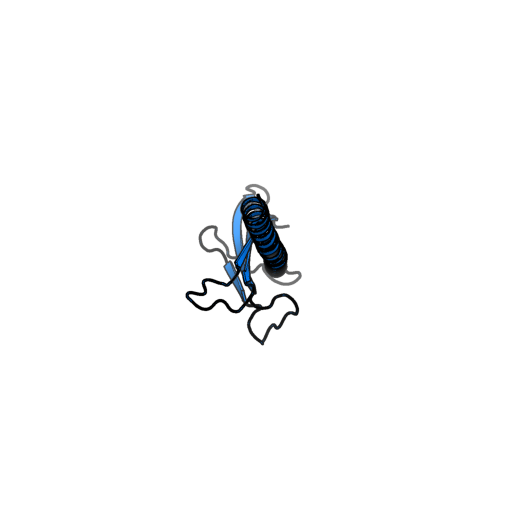1.00 62.53 80 ASN A N 1
ATOM 583 C CA . ASN A 1 80 ? -2.312 -19.076 -4.434 1.00 62.53 80 ASN A CA 1
ATOM 584 C C . ASN A 1 80 ? -3.465 -18.329 -5.147 1.00 62.53 80 ASN A C 1
ATOM 586 O O . ASN A 1 80 ? -4.204 -18.907 -5.946 1.00 62.53 80 ASN A O 1
ATOM 590 N N . ILE A 1 81 ? -3.628 -17.037 -4.835 1.00 77.06 81 ILE A N 1
ATOM 591 C CA . ILE A 1 81 ? -4.701 -16.214 -5.396 1.00 77.06 81 ILE A CA 1
ATOM 592 C C . ILE A 1 81 ? -4.254 -15.729 -6.767 1.00 77.06 81 ILE A C 1
ATOM 594 O O . ILE A 1 81 ? -3.319 -14.926 -6.881 1.00 77.06 81 ILE A O 1
ATOM 598 N N . ASP A 1 82 ? -4.947 -16.192 -7.802 1.00 81.00 82 ASP A N 1
ATOM 599 C CA . ASP A 1 82 ? -4.683 -15.766 -9.169 1.00 81.00 82 ASP A CA 1
ATOM 600 C C . ASP A 1 82 ? -4.718 -14.236 -9.288 1.00 81.00 82 ASP A C 1
ATOM 602 O O . ASP A 1 82 ? -5.676 -13.565 -8.907 1.00 81.00 82 ASP A O 1
ATOM 606 N N . GLY A 1 83 ? -3.622 -13.674 -9.804 1.00 78.69 83 GLY A N 1
ATOM 607 C CA . GLY A 1 83 ? -3.443 -12.231 -9.991 1.00 78.69 83 GLY A CA 1
ATOM 608 C C . GLY A 1 83 ? -2.744 -11.488 -8.845 1.00 78.69 83 GLY A C 1
ATOM 609 O O . GLY A 1 83 ? -2.333 -10.345 -9.058 1.00 78.69 83 GLY A O 1
ATOM 610 N N . LEU A 1 84 ? -2.525 -12.120 -7.685 1.00 84.50 84 LEU A N 1
ATOM 611 C CA . LEU A 1 84 ? -1.838 -11.533 -6.517 1.00 84.50 84 LEU A CA 1
ATOM 612 C C . LEU A 1 84 ? -0.470 -12.177 -6.215 1.00 84.50 84 LEU A C 1
ATOM 614 O O . LEU A 1 84 ? 0.076 -12.038 -5.119 1.00 84.50 84 LEU A O 1
ATOM 618 N N . TYR A 1 85 ? 0.118 -12.852 -7.202 1.00 83.56 85 TYR A N 1
ATOM 619 C CA . TYR A 1 85 ? 1.476 -13.382 -7.109 1.00 83.56 85 TYR A CA 1
ATOM 620 C C . TYR A 1 85 ? 2.478 -12.288 -6.718 1.00 83.56 85 TYR A C 1
ATOM 622 O O . TYR A 1 85 ? 2.407 -11.161 -7.212 1.00 83.56 85 TYR A O 1
ATOM 630 N N . HIS A 1 86 ? 3.416 -12.634 -5.832 1.00 86.12 86 HIS A N 1
ATOM 631 C CA . HIS A 1 86 ? 4.433 -11.716 -5.303 1.00 86.12 86 HIS A CA 1
ATOM 632 C C . HIS A 1 86 ? 3.859 -10.469 -4.612 1.00 86.12 86 HIS A C 1
ATOM 634 O O . HIS A 1 86 ? 4.520 -9.428 -4.544 1.00 86.12 86 HIS A O 1
ATOM 640 N N . CYS A 1 87 ? 2.641 -10.584 -4.077 1.00 89.50 87 CYS A N 1
ATOM 641 C CA . CYS A 1 87 ? 2.035 -9.577 -3.227 1.00 89.50 87 CYS A CA 1
ATOM 642 C C . CYS A 1 87 ? 2.028 -10.007 -1.760 1.00 89.50 87 CYS A C 1
ATOM 644 O O . CYS A 1 87 ? 1.763 -11.159 -1.411 1.00 89.50 87 CYS A O 1
ATOM 646 N N . THR A 1 88 ? 2.250 -9.041 -0.885 1.00 91.12 88 THR A N 1
ATOM 647 C CA . THR A 1 88 ? 2.009 -9.143 0.548 1.00 91.12 88 THR A CA 1
ATOM 648 C C . THR A 1 88 ? 1.102 -7.998 0.967 1.00 91.12 88 THR A C 1
ATOM 650 O O . THR A 1 88 ? 1.170 -6.902 0.413 1.00 91.12 88 THR A O 1
ATOM 653 N N . ALA A 1 89 ? 0.220 -8.241 1.924 1.00 93.19 89 ALA A N 1
ATOM 654 C CA . ALA A 1 89 ? -0.555 -7.188 2.553 1.00 93.19 89 ALA A CA 1
ATOM 655 C C . ALA A 1 89 ? -0.419 -7.273 4.063 1.00 93.19 89 ALA A C 1
ATOM 657 O O . ALA A 1 89 ? -0.311 -8.348 4.641 1.00 93.19 89 ALA A O 1
ATOM 658 N N . GLU A 1 90 ? -0.426 -6.120 4.697 1.00 93.25 90 GLU A N 1
ATOM 659 C CA . GLU A 1 90 ? -0.344 -5.973 6.136 1.00 93.25 90 GLU A CA 1
ATOM 660 C C . GLU A 1 90 ? -1.493 -5.077 6.566 1.00 93.25 90 GLU A C 1
ATOM 662 O O . GLU A 1 90 ? -1.661 -3.996 6.008 1.00 93.25 90 GLU A O 1
ATOM 667 N N . ALA A 1 91 ? -2.312 -5.524 7.509 1.00 92.44 91 ALA A N 1
ATOM 668 C CA . ALA A 1 91 ? -3.414 -4.744 8.048 1.00 92.44 91 ALA A CA 1
ATOM 669 C C . ALA A 1 91 ? -3.261 -4.612 9.560 1.00 92.44 91 ALA A C 1
ATOM 671 O O . ALA A 1 91 ? -3.110 -5.604 10.273 1.00 92.44 91 ALA A O 1
ATOM 672 N N . SER A 1 92 ? -3.300 -3.376 10.043 1.00 90.44 92 SER A N 1
ATOM 673 C CA . SER A 1 92 ? -3.248 -3.033 11.452 1.00 90.44 92 SER A CA 1
ATOM 674 C C . SER A 1 92 ? -4.576 -2.447 11.916 1.00 90.44 92 SER A C 1
ATOM 676 O O . SER A 1 92 ? -5.261 -1.758 11.160 1.00 90.44 92 SER A O 1
ATOM 678 N N . CYS A 1 93 ? -4.948 -2.735 13.160 1.00 89.44 93 CYS A N 1
ATOM 679 C CA . CYS A 1 93 ? -6.136 -2.185 13.801 1.00 89.44 93 CYS A CA 1
ATOM 680 C C . CYS A 1 93 ? -5.798 -1.666 15.203 1.00 89.44 93 CYS A C 1
ATOM 682 O O . CYS A 1 93 ? -5.150 -2.367 15.989 1.00 89.44 93 CYS A O 1
ATOM 684 N N . SER A 1 94 ? -6.248 -0.449 15.511 1.00 87.75 94 SER A N 1
ATOM 685 C CA . SER A 1 94 ? -6.189 0.164 16.841 1.00 87.75 94 SER A CA 1
ATOM 686 C C . SER A 1 94 ? -7.394 1.079 17.071 1.00 87.75 94 SER A C 1
ATOM 688 O O . SER A 1 94 ? -7.931 1.645 16.123 1.00 87.75 94 SER A O 1
ATOM 690 N N . TRP A 1 95 ? -7.835 1.254 18.318 1.00 85.62 95 TRP A N 1
ATOM 691 C CA . TRP A 1 95 ? -8.791 2.312 18.666 1.00 85.62 95 TRP A CA 1
ATOM 692 C C . TRP A 1 95 ? -8.062 3.542 19.206 1.00 85.62 95 TRP A C 1
ATOM 694 O O . TRP A 1 95 ? -7.015 3.423 19.846 1.00 85.62 95 TRP A O 1
ATOM 704 N N . TYR A 1 96 ? -8.589 4.730 18.910 1.00 84.56 96 TYR A N 1
ATOM 705 C CA . TYR A 1 96 ? -7.938 6.004 19.241 1.00 84.56 96 TYR A CA 1
ATOM 706 C C . TYR A 1 96 ? -8.786 6.918 20.126 1.00 84.56 96 TYR A C 1
ATOM 708 O O . TYR A 1 96 ? -8.249 7.831 20.751 1.00 84.56 96 TYR A O 1
ATOM 716 N N . ALA A 1 97 ? -10.098 6.697 20.180 1.00 83.69 97 ALA A N 1
ATOM 717 C CA . ALA A 1 97 ? -11.001 7.476 21.010 1.00 83.69 97 ALA A CA 1
ATOM 718 C C . ALA A 1 97 ? -12.185 6.626 21.466 1.00 83.69 97 ALA A C 1
ATOM 720 O O . ALA A 1 97 ? -12.599 5.699 20.772 1.00 83.69 97 ALA A O 1
ATOM 721 N N . THR A 1 98 ? -12.751 6.999 22.609 1.00 86.06 98 THR A N 1
ATOM 722 C CA . THR A 1 98 ? -14.019 6.466 23.107 1.00 86.06 98 THR A CA 1
ATOM 723 C C . THR A 1 98 ? -14.943 7.639 23.379 1.00 86.06 98 THR A C 1
ATOM 725 O O . THR A 1 98 ? -14.529 8.629 23.988 1.00 86.06 98 THR A O 1
ATOM 728 N N . HIS A 1 99 ? -16.184 7.557 22.916 1.00 85.38 99 HIS A N 1
ATOM 729 C CA . HIS A 1 99 ? -17.164 8.603 23.132 1.00 85.38 99 HIS A CA 1
ATOM 730 C C . HIS A 1 99 ? -17.529 8.673 24.629 1.00 85.38 99 HIS A C 1
ATOM 732 O O . HIS A 1 99 ? -17.951 7.667 25.204 1.00 85.38 99 HIS A O 1
ATOM 738 N N . PRO A 1 100 ? -17.407 9.843 25.282 1.00 82.38 100 PRO A N 1
ATOM 739 C CA . PRO A 1 100 ? -17.477 9.956 26.741 1.00 82.38 100 PRO A CA 1
ATOM 740 C C . PRO A 1 100 ? -18.875 9.720 27.327 1.00 82.38 100 PRO A C 1
ATOM 742 O O . PRO A 1 100 ? -18.993 9.476 28.522 1.00 82.38 100 PRO A O 1
ATOM 745 N N . GLN A 1 101 ? -19.929 9.819 26.511 1.00 81.06 101 GLN A N 1
ATOM 746 C CA . GLN A 1 101 ? -21.324 9.682 26.954 1.00 81.06 101 GLN A CA 1
ATOM 747 C C . GLN A 1 101 ? -21.978 8.375 26.490 1.00 81.06 101 GLN A C 1
ATOM 749 O O . GLN A 1 101 ? -22.850 7.855 27.175 1.00 81.06 101 GLN A O 1
ATOM 754 N N . THR A 1 102 ? -21.573 7.846 25.330 1.00 83.00 102 THR A N 1
ATOM 755 C CA . THR A 1 102 ? -22.195 6.650 24.726 1.00 83.00 102 THR A CA 1
ATOM 756 C C . THR A 1 102 ? -21.316 5.409 24.831 1.00 83.00 102 THR A C 1
ATOM 758 O O . THR A 1 102 ? -21.798 4.308 24.602 1.00 83.00 102 THR A O 1
ATOM 761 N N . GLY A 1 103 ? -20.037 5.559 25.196 1.00 81.81 103 GLY A N 1
ATOM 762 C CA . GLY A 1 103 ? -19.094 4.442 25.271 1.00 81.81 103 GLY A CA 1
ATOM 763 C C . GLY A 1 103 ? -18.653 3.900 23.907 1.00 81.81 103 GLY A C 1
ATOM 764 O O . GLY A 1 103 ? -17.906 2.926 23.873 1.00 81.81 103 GLY A O 1
ATOM 765 N N . GLU A 1 104 ? -19.072 4.526 22.799 1.00 85.56 104 GLU A N 1
ATOM 766 C CA . GLU A 1 104 ? -18.716 4.110 21.437 1.00 85.56 104 GLU A CA 1
ATOM 767 C C . GLU A 1 104 ? -17.208 4.221 21.197 1.00 85.56 104 GLU A C 1
ATOM 769 O O . GLU A 1 104 ? -16.609 5.274 21.426 1.00 85.56 104 GLU A O 1
ATOM 774 N N . GLN A 1 105 ? -16.586 3.152 20.712 1.00 84.88 105 GLN A N 1
ATOM 775 C CA . GLN A 1 105 ? -15.158 3.120 20.404 1.00 84.88 105 GLN A CA 1
ATOM 776 C C . GLN A 1 105 ? -14.918 3.497 18.941 1.00 84.88 105 GLN A C 1
ATOM 778 O O . GLN A 1 105 ? -15.586 2.991 18.040 1.00 84.88 105 GLN A O 1
ATOM 783 N N . PHE A 1 106 ? -13.940 4.365 18.695 1.00 88.00 106 PHE A N 1
ATOM 784 C CA . PHE A 1 106 ? -13.487 4.733 17.358 1.00 88.00 106 PHE A CA 1
ATOM 785 C C . PHE A 1 106 ? -12.209 3.979 17.011 1.00 88.00 106 PHE A C 1
ATOM 787 O O . PHE A 1 106 ? -11.170 4.148 17.658 1.00 88.00 106 PHE A O 1
ATOM 794 N N . TYR A 1 107 ? -12.291 3.178 15.957 1.00 88.19 107 TYR A N 1
ATOM 795 C CA . TYR A 1 107 ? -11.212 2.370 15.417 1.00 88.19 107 TYR A CA 1
ATOM 796 C C . TYR A 1 107 ? -10.594 3.032 14.193 1.00 88.19 107 TYR A C 1
ATOM 798 O O . TYR A 1 107 ? -11.279 3.617 13.354 1.00 88.19 107 TYR A O 1
ATOM 806 N N . ARG A 1 108 ? -9.282 2.874 14.069 1.00 89.62 108 ARG A N 1
ATOM 807 C CA . ARG A 1 108 ? -8.492 3.192 12.892 1.00 89.62 108 ARG A CA 1
ATOM 808 C C . ARG A 1 108 ? -7.835 1.916 12.400 1.00 89.62 108 ARG A C 1
ATOM 810 O O . ARG A 1 108 ? -7.092 1.258 13.128 1.00 89.62 108 ARG A O 1
ATOM 817 N N . LEU A 1 109 ? -8.103 1.593 11.145 1.00 91.19 109 LEU A N 1
ATOM 818 C CA . LEU A 1 109 ? -7.495 0.476 10.453 1.00 91.19 109 LEU A CA 1
ATOM 819 C C . LEU A 1 109 ? -6.584 1.022 9.366 1.00 91.19 109 LEU A C 1
ATOM 821 O O . LEU A 1 109 ? -6.971 1.925 8.622 1.00 91.19 109 LEU A O 1
ATOM 825 N N . ILE A 1 110 ? -5.381 0.473 9.267 1.00 92.88 110 ILE A N 1
ATOM 826 C CA . ILE A 1 110 ? -4.420 0.831 8.227 1.00 92.88 110 ILE A CA 1
ATOM 827 C C . ILE A 1 110 ? -4.024 -0.452 7.521 1.00 92.88 110 ILE A C 1
ATOM 829 O O . ILE A 1 110 ? -3.485 -1.357 8.147 1.00 92.88 110 ILE A O 1
ATOM 833 N N . SER A 1 111 ? -4.258 -0.534 6.215 1.00 94.88 111 SER A N 1
ATOM 834 C CA . SER A 1 111 ? -3.798 -1.656 5.406 1.00 94.88 111 SER A CA 1
ATOM 835 C C . SER A 1 111 ? -2.816 -1.202 4.343 1.00 94.88 111 SER A C 1
ATOM 837 O O . SER A 1 111 ? -3.070 -0.242 3.626 1.00 94.88 111 SER A O 1
ATOM 839 N N . THR A 1 112 ? -1.688 -1.891 4.232 1.00 95.44 112 THR A N 1
ATOM 840 C CA . THR A 1 112 ? -0.658 -1.645 3.231 1.00 95.44 112 THR A CA 1
ATOM 841 C C . THR A 1 112 ? -0.442 -2.899 2.404 1.00 95.44 112 THR A C 1
ATOM 843 O O . THR A 1 112 ? -0.000 -3.920 2.922 1.00 95.44 112 THR A O 1
ATOM 846 N N . GLY A 1 113 ? -0.715 -2.807 1.108 1.00 94.31 113 GLY A N 1
ATOM 847 C CA . GLY A 1 113 ? -0.389 -3.827 0.120 1.00 94.31 113 GLY A CA 1
ATOM 848 C C . GLY A 1 113 ? 0.919 -3.484 -0.581 1.00 94.31 113 GLY A C 1
ATOM 849 O O . GLY A 1 113 ? 1.161 -2.328 -0.935 1.00 94.31 113 GLY A O 1
ATOM 850 N N . LYS A 1 114 ? 1.774 -4.481 -0.778 1.00 92.19 114 LYS A N 1
ATOM 851 C CA . LYS A 1 114 ? 3.055 -4.388 -1.479 1.00 92.19 114 LYS A CA 1
ATOM 852 C C . LYS A 1 114 ? 3.101 -5.491 -2.520 1.00 92.19 114 LYS A C 1
ATOM 854 O O . LYS A 1 114 ? 2.950 -6.655 -2.176 1.00 92.19 114 LYS A O 1
ATOM 859 N N . CYS A 1 115 ? 3.319 -5.128 -3.774 1.00 91.12 115 CYS A N 1
ATOM 860 C CA . CYS A 1 115 ? 3.415 -6.078 -4.874 1.00 91.12 115 CYS A CA 1
ATOM 861 C C . CYS A 1 115 ? 4.662 -5.809 -5.701 1.00 91.12 115 CYS A C 1
ATOM 863 O O . CYS A 1 115 ? 5.076 -4.658 -5.867 1.00 91.12 115 CYS A O 1
ATOM 865 N N . ALA A 1 116 ? 5.223 -6.875 -6.256 1.00 89.06 116 ALA A N 1
ATOM 866 C CA . ALA A 1 116 ? 6.352 -6.815 -7.164 1.00 89.06 116 ALA A CA 1
ATOM 867 C C . ALA A 1 116 ? 6.037 -7.507 -8.494 1.00 89.06 116 ALA A C 1
ATOM 869 O O . ALA A 1 116 ? 5.174 -8.378 -8.580 1.00 89.06 116 ALA A O 1
ATOM 870 N N . SER A 1 117 ? 6.758 -7.110 -9.540 1.00 83.25 117 SER A N 1
ATOM 871 C CA . SER A 1 117 ? 6.727 -7.762 -10.860 1.00 83.25 117 SER A CA 1
ATOM 872 C C . SER A 1 117 ? 7.238 -9.208 -10.835 1.00 83.25 117 SER A C 1
ATOM 874 O O . SER A 1 117 ? 6.843 -10.008 -11.678 1.00 83.25 117 SER A O 1
ATOM 876 N N . SER A 1 118 ? 8.104 -9.542 -9.878 1.00 79.69 118 SER A N 1
ATOM 877 C CA . SER A 1 118 ? 8.709 -10.862 -9.681 1.00 79.69 118 SER A CA 1
ATOM 878 C C . SER A 1 118 ? 9.024 -11.074 -8.195 1.00 79.69 118 SER A C 1
ATOM 880 O O . SER A 1 118 ? 8.856 -10.157 -7.387 1.00 79.69 118 SER A O 1
ATOM 882 N N . ALA A 1 119 ? 9.489 -12.267 -7.823 1.00 72.69 119 ALA A N 1
ATOM 883 C CA . ALA A 1 119 ? 9.893 -12.577 -6.457 1.00 72.69 119 ALA A CA 1
ATOM 884 C C . ALA A 1 119 ? 10.924 -11.554 -5.942 1.00 72.69 119 ALA A C 1
ATOM 886 O O . ALA A 1 119 ? 11.970 -11.338 -6.559 1.00 72.69 119 ALA A O 1
ATOM 887 N N . LEU A 1 120 ? 10.626 -10.923 -4.802 1.00 66.44 120 LEU A N 1
ATOM 888 C CA . LEU A 1 120 ? 11.526 -9.971 -4.152 1.00 66.44 120 LEU A CA 1
ATOM 889 C C . LEU A 1 120 ? 12.720 -10.730 -3.558 1.00 66.44 120 LEU A C 1
ATOM 891 O O . LEU A 1 120 ? 12.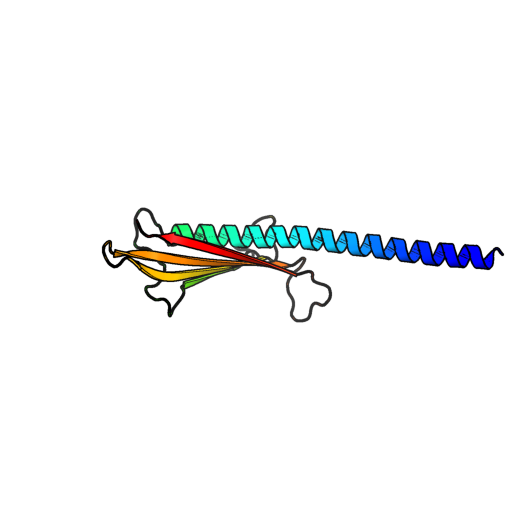644 -11.253 -2.448 1.00 66.44 120 LEU A O 1
ATOM 895 N N . VAL A 1 121 ? 13.823 -10.798 -4.298 1.00 66.75 121 VAL A N 1
ATOM 896 C CA . VAL A 1 121 ? 15.113 -11.269 -3.781 1.00 66.75 121 VAL A CA 1
ATOM 897 C C . VAL A 1 121 ? 15.893 -10.052 -3.276 1.00 66.75 121 VAL A C 1
ATOM 899 O O . VAL A 1 121 ? 15.852 -8.980 -3.886 1.00 66.75 121 VAL A O 1
ATOM 902 N N . SER A 1 122 ? 16.604 -10.183 -2.151 1.00 57.16 122 SER A N 1
ATOM 903 C CA . SER A 1 122 ? 17.486 -9.114 -1.662 1.00 57.16 122 SER A CA 1
ATOM 904 C C . SER A 1 122 ? 18.448 -8.671 -2.771 1.00 57.16 122 SER A C 1
ATOM 906 O O . SER A 1 122 ? 19.205 -9.489 -3.288 1.00 57.16 122 SER A O 1
ATOM 908 N N . ASN A 1 123 ? 18.452 -7.368 -3.083 1.00 63.44 123 ASN A N 1
ATOM 909 C CA . ASN A 1 123 ? 19.290 -6.699 -4.096 1.00 63.44 123 ASN A CA 1
ATOM 910 C C . ASN A 1 123 ? 18.847 -6.796 -5.571 1.00 63.44 123 ASN A C 1
ATOM 912 O O . ASN A 1 123 ? 19.650 -6.504 -6.462 1.00 63.44 123 ASN A O 1
ATOM 916 N N . SER A 1 124 ? 17.590 -7.131 -5.867 1.00 65.94 124 SER A N 1
ATOM 917 C CA . SER A 1 124 ? 17.068 -7.021 -7.236 1.00 65.94 124 SER A CA 1
ATOM 918 C C . SER A 1 124 ? 16.996 -5.558 -7.705 1.00 65.94 124 SER A C 1
ATOM 920 O O . SER A 1 124 ? 16.205 -4.777 -7.185 1.00 65.94 124 SER A O 1
ATOM 922 N N . LYS A 1 125 ? 17.812 -5.185 -8.703 1.00 67.19 125 LYS A N 1
ATOM 923 C CA . LYS A 1 125 ? 17.825 -3.832 -9.306 1.00 67.19 125 LYS A CA 1
ATOM 924 C C . LYS A 1 125 ? 16.816 -3.636 -10.443 1.00 67.19 125 LYS A C 1
ATOM 926 O O . 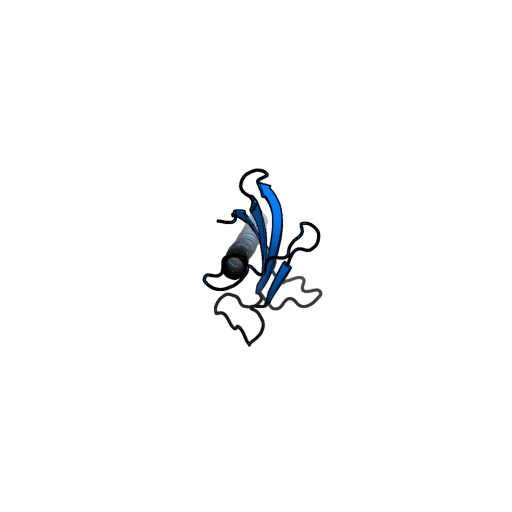LYS A 1 125 ? 16.589 -2.503 -10.840 1.00 67.19 125 LYS A O 1
ATOM 931 N N . ASP A 1 126 ? 16.233 -4.727 -10.935 1.00 72.62 126 ASP A N 1
ATOM 932 C CA . ASP A 1 126 ? 15.349 -4.747 -12.111 1.00 72.62 126 ASP A CA 1
ATOM 933 C C . ASP A 1 126 ? 13.902 -5.145 -11.756 1.00 72.62 126 ASP A C 1
ATOM 935 O O . ASP A 1 126 ? 13.091 -5.481 -12.612 1.00 72.62 126 ASP A O 1
ATOM 939 N N . VAL A 1 127 ? 13.568 -5.162 -10.458 1.00 78.44 127 VAL A N 1
ATOM 940 C CA . VAL A 1 127 ? 12.222 -5.512 -9.990 1.00 78.44 127 VAL A CA 1
ATOM 941 C C . VAL A 1 127 ? 11.444 -4.240 -9.711 1.00 78.44 127 VAL A C 1
ATOM 943 O O . VAL A 1 127 ? 11.740 -3.493 -8.779 1.00 78.44 127 VAL A O 1
ATOM 946 N N . VAL A 1 128 ? 10.394 -4.033 -10.499 1.00 82.88 128 VAL A N 1
ATOM 947 C CA . VAL A 1 128 ? 9.404 -2.989 -10.247 1.00 82.88 128 VAL A CA 1
ATOM 948 C C . VAL A 1 128 ? 8.561 -3.387 -9.037 1.00 82.88 128 VAL A C 1
ATOM 950 O O . VAL A 1 128 ? 7.955 -4.464 -9.037 1.00 82.88 128 VAL A O 1
ATOM 953 N N . VAL A 1 129 ? 8.519 -2.518 -8.026 1.00 87.81 129 VAL A N 1
ATOM 954 C CA . VAL A 1 129 ? 7.743 -2.694 -6.790 1.00 87.81 129 VAL A CA 1
ATOM 955 C C . VAL A 1 129 ? 6.786 -1.520 -6.629 1.00 87.81 129 VAL A C 1
ATOM 957 O O . VAL A 1 129 ? 7.173 -0.367 -6.811 1.00 87.81 129 VAL A O 1
ATOM 960 N N . SER A 1 130 ? 5.541 -1.805 -6.252 1.00 91.38 130 SER A N 1
ATOM 961 C CA . SER A 1 130 ? 4.564 -0.785 -5.875 1.00 91.38 130 SER A CA 1
ATOM 962 C C . SER A 1 130 ? 3.962 -1.105 -4.515 1.00 91.38 130 SER A C 1
ATOM 964 O O . SER A 1 130 ? 3.658 -2.260 -4.208 1.00 91.38 130 SER A O 1
ATOM 966 N N . SER A 1 131 ? 3.775 -0.071 -3.700 1.00 92.56 131 SER A N 1
ATOM 967 C CA . SER A 1 131 ? 3.079 -0.158 -2.423 1.00 92.56 131 SER A CA 1
ATOM 968 C C . SER A 1 131 ? 1.932 0.842 -2.370 1.00 92.56 131 SER A C 1
ATOM 970 O O . SER A 1 131 ? 2.048 1.981 -2.830 1.00 92.56 131 SER A O 1
ATOM 972 N N . ARG A 1 132 ? 0.802 0.414 -1.810 1.00 94.75 132 ARG A N 1
ATOM 973 C CA . ARG A 1 132 ? -0.386 1.245 -1.606 1.00 94.75 132 ARG A CA 1
ATOM 974 C C . ARG A 1 132 ? -0.885 1.050 -0.185 1.00 94.75 132 ARG A C 1
ATOM 976 O O . ARG A 1 132 ? -1.008 -0.082 0.273 1.00 94.75 132 ARG A O 1
ATOM 983 N N . THR A 1 133 ? -1.176 2.156 0.487 1.00 94.81 133 THR A N 1
ATOM 984 C CA . THR A 1 133 ? -1.692 2.168 1.857 1.00 94.81 133 THR A CA 1
ATOM 985 C C . THR A 1 133 ? -3.086 2.777 1.868 1.00 94.81 133 THR A C 1
ATOM 987 O O . THR A 1 133 ? -3.336 3.785 1.210 1.00 94.81 133 THR A O 1
ATOM 990 N N . LEU A 1 134 ? -3.985 2.144 2.611 1.00 94.69 134 LEU A N 1
ATOM 991 C CA . LEU A 1 134 ? -5.374 2.516 2.813 1.00 94.69 134 LEU A CA 1
ATOM 992 C C . LEU A 1 134 ? -5.606 2.706 4.300 1.00 94.69 134 LEU A C 1
ATOM 994 O O . LEU A 1 134 ? -5.099 1.936 5.115 1.00 94.69 134 LEU A O 1
ATOM 998 N N . GLN A 1 135 ? -6.407 3.703 4.640 1.00 93.56 135 GLN A N 1
ATOM 999 C CA . GLN A 1 135 ? -6.835 3.941 6.004 1.00 93.56 135 GLN A CA 1
ATOM 1000 C C . GLN A 1 135 ? -8.354 4.024 6.033 1.00 93.56 135 GLN A C 1
ATOM 1002 O O . GLN A 1 135 ? -8.956 4.707 5.205 1.00 93.56 135 GLN A O 1
ATOM 1007 N N . VAL A 1 136 ? -8.954 3.325 6.989 1.00 92.44 136 VAL A N 1
ATOM 1008 C CA . VAL A 1 136 ? -10.393 3.338 7.243 1.00 92.44 136 VAL A CA 1
ATOM 1009 C C . VAL A 1 136 ? -10.611 3.656 8.711 1.00 92.44 136 VAL A C 1
ATOM 1011 O O . VAL A 1 136 ? -9.888 3.169 9.581 1.00 92.44 136 VAL A O 1
ATOM 1014 N N . GLU A 1 137 ? -11.613 4.481 8.982 1.00 90.88 137 GLU A N 1
ATOM 1015 C CA . GLU A 1 137 ? -12.082 4.751 10.334 1.00 90.88 137 GLU A CA 1
ATOM 1016 C C . GLU A 1 137 ? -13.469 4.141 10.504 1.00 90.88 137 GLU A C 1
ATOM 1018 O O . GLU A 1 137 ? -14.322 4.241 9.619 1.00 90.88 137 GLU A O 1
ATOM 1023 N N . ALA A 1 138 ? -13.672 3.466 11.628 1.00 87.56 138 ALA A N 1
ATOM 1024 C CA . ALA A 1 138 ? -14.919 2.799 11.962 1.00 87.56 138 ALA A CA 1
ATOM 1025 C C . ALA A 1 138 ? -15.310 3.128 13.403 1.00 87.56 138 ALA A C 1
ATOM 1027 O O . ALA A 1 138 ? -14.453 3.403 14.241 1.00 87.56 138 ALA A O 1
ATOM 1028 N N . ARG A 1 139 ? -16.606 3.080 13.701 1.00 86.31 139 ARG A N 1
ATOM 1029 C CA . ARG A 1 139 ? -17.142 3.228 15.060 1.00 86.31 139 ARG A CA 1
ATOM 1030 C C . ARG A 1 139 ? -17.777 1.922 15.508 1.00 86.31 139 ARG A C 1
ATOM 1032 O O . ARG A 1 139 ? -18.319 1.202 14.669 1.00 86.31 139 ARG A O 1
ATOM 1039 N N . SER A 1 140 ? -17.719 1.629 16.803 1.00 81.50 140 SER A N 1
ATOM 1040 C CA . SER A 1 140 ? -18.531 0.562 17.383 1.00 81.50 140 SER A CA 1
ATOM 1041 C C . SER A 1 140 ? -20.019 0.904 17.271 1.00 81.50 140 SER A C 1
ATOM 1043 O O . SER A 1 140 ? -20.392 2.079 17.220 1.00 81.50 140 SER A O 1
ATOM 1045 N N . LEU A 1 141 ? -20.840 -0.145 17.206 1.00 69.75 141 LEU A N 1
ATOM 1046 C CA . LEU A 1 141 ? -22.298 -0.055 17.291 1.00 69.75 141 LEU A CA 1
ATOM 1047 C C . LEU A 1 141 ? -22.752 0.208 18.730 1.00 69.75 141 LEU A C 1
ATOM 1049 O O . LEU A 1 141 ? -22.014 -0.206 19.655 1.00 69.75 141 LEU A O 1
#

Radius of gyration: 23.02 Å; chains: 1; bounding box: 48×39×74 Å

Secondary structure (DSSP, 8-state):
-HHHHHHHHHHHHHHHHHHHHHHHHHHHHHHHHHHHHHHHHHHHHHHHHHHS-SSS---S-S-TTS-EEEEEESSSTTT--TT-TTEEEEEEEEEEEE-TTT-PEEEEEEEEEEEESS---TT-SS--EEEEEEEEEEE--